Protein AF-A0A5D0I897-F1 (afdb_monomer_lite)

Foldseek 3Di:
DPLQLDPCSLVVLLVVVVVADPPGDDDDDDAACVPQVNVCCCPVVVDLDADCDGQRDPSGPDHDHLVVVCVSQVSSVHDDPDDDDDDDDPDCVVVVVCVVVVVRD

Sequence (105 aa):
DVLEHVSYPDTILKEIKIKLKQNGVVISSIPNVRYHSAMYNFLFKKDWKYAKSGVMDYTHLRFFTSKSIKRMYMNAGYSIVHHKGINKTKSIKPYFLNILFLFTA

Secondary structure (DSSP, 8-state):
--TTSSS-HHHHHHHHHHHS-TT--------BTTSHHHHHHHHTS-----BSSSTTBTT----B-HHHHHHHHHHTT---S-----S--S-SHHHHHHHHTTT--

Structure (mmCIF, N/CA/C/O backbone):
data_AF-A0A5D0I897-F1
#
_entry.id   AF-A0A5D0I897-F1
#
loop_
_atom_site.group_PDB
_atom_site.id
_atom_site.type_symbol
_atom_site.label_atom_id
_atom_site.label_alt_id
_atom_site.label_comp_id
_atom_site.label_asym_id
_atom_site.label_entity_id
_atom_site.label_seq_id
_atom_site.pdbx_PDB_ins_code
_atom_site.Cartn_x
_atom_site.Cartn_y
_atom_site.Cartn_z
_a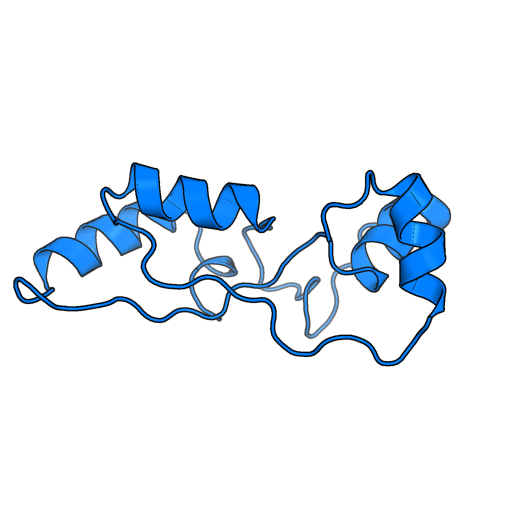tom_site.occupancy
_atom_site.B_iso_or_equiv
_atom_site.auth_seq_id
_atom_site.auth_comp_id
_atom_site.auth_asym_id
_atom_site.auth_atom_id
_atom_site.pdbx_PDB_model_num
ATOM 1 N N . ASP A 1 1 ? 1.369 -7.517 3.946 1.00 88.75 1 ASP A N 1
ATOM 2 C CA . ASP A 1 1 ? 1.211 -8.764 3.188 1.00 88.75 1 ASP A CA 1
ATOM 3 C C . ASP A 1 1 ? -0.122 -9.439 3.422 1.00 88.75 1 ASP A C 1
ATOM 5 O O . ASP A 1 1 ? -0.167 -10.588 3.827 1.00 88.75 1 ASP A O 1
ATOM 9 N N . VAL A 1 2 ? -1.213 -8.711 3.179 1.00 96.38 2 VAL A N 1
ATOM 10 C CA . VAL A 1 2 ? -2.554 -9.291 2.989 1.00 96.38 2 VAL A CA 1
ATOM 11 C C . VAL A 1 2 ? -3.367 -8.375 2.069 1.00 96.38 2 VAL A C 1
ATOM 13 O O . VAL A 1 2 ? -3.961 -8.831 1.098 1.00 96.38 2 VAL A O 1
ATOM 16 N N . LEU A 1 3 ? -3.411 -7.070 2.368 1.00 97.69 3 LEU A N 1
ATOM 17 C CA . LEU A 1 3 ? -4.354 -6.128 1.743 1.00 97.69 3 LEU A CA 1
ATOM 18 C C . LEU A 1 3 ? -4.098 -5.893 0.245 1.00 97.69 3 LEU A C 1
ATOM 20 O O . LEU A 1 3 ? -5.003 -5.491 -0.480 1.00 97.69 3 LEU A O 1
ATOM 24 N N . GLU A 1 4 ? -2.887 -6.150 -0.234 1.00 97.62 4 GLU A N 1
ATOM 25 C CA . GLU A 1 4 ? -2.542 -6.130 -1.659 1.00 97.62 4 GLU A CA 1
ATOM 26 C C . GLU A 1 4 ? -2.932 -7.404 -2.419 1.00 97.62 4 GLU A C 1
ATOM 28 O O . GLU A 1 4 ? -3.053 -7.352 -3.641 1.00 97.62 4 GLU A O 1
ATOM 33 N N . HIS A 1 5 ? -3.213 -8.511 -1.726 1.00 97.69 5 HIS A N 1
ATOM 34 C CA . HIS A 1 5 ? -3.600 -9.799 -2.321 1.00 97.69 5 HIS A CA 1
ATOM 35 C C . HIS A 1 5 ? -5.118 -10.000 -2.430 1.00 97.69 5 HIS A C 1
ATOM 37 O O . HIS A 1 5 ? -5.580 -11.053 -2.860 1.00 97.69 5 HIS A O 1
ATOM 43 N N . VAL A 1 6 ? -5.915 -9.009 -2.028 1.00 96.94 6 VAL A N 1
ATOM 44 C CA . VAL A 1 6 ? -7.378 -9.112 -1.966 1.00 96.94 6 VAL A CA 1
ATOM 45 C C . VAL A 1 6 ? -8.041 -8.092 -2.881 1.00 96.94 6 VAL A C 1
ATOM 47 O O . VAL A 1 6 ? -7.595 -6.951 -3.018 1.00 96.94 6 VAL A O 1
ATOM 50 N N . SER A 1 7 ? -9.156 -8.488 -3.491 1.00 96.12 7 SER A N 1
ATOM 51 C CA . SER A 1 7 ? -9.894 -7.628 -4.417 1.00 96.12 7 SER A CA 1
ATOM 52 C C . SER A 1 7 ? -10.505 -6.409 -3.723 1.00 96.12 7 SER A C 1
ATOM 54 O O . SER A 1 7 ? -10.462 -5.317 -4.285 1.00 96.12 7 SER A O 1
ATOM 56 N N . TYR A 1 8 ? -11.029 -6.560 -2.502 1.00 95.94 8 TYR A N 1
ATOM 57 C CA . TYR A 1 8 ? -11.769 -5.510 -1.782 1.00 95.94 8 TYR A CA 1
ATOM 58 C C . TYR A 1 8 ? -11.205 -5.288 -0.366 1.00 95.94 8 TYR A C 1
ATOM 60 O O . TYR A 1 8 ? -11.802 -5.716 0.625 1.00 95.94 8 TYR A O 1
ATOM 68 N N . PRO A 1 9 ? -10.022 -4.656 -0.242 1.00 96.94 9 PRO A N 1
ATOM 69 C CA . PRO A 1 9 ? -9.347 -4.484 1.046 1.00 96.94 9 PRO A CA 1
ATOM 70 C C . PRO A 1 9 ? -10.121 -3.583 2.019 1.00 96.94 9 PRO A C 1
ATOM 72 O O . PRO A 1 9 ? -10.039 -3.764 3.231 1.00 96.94 9 PRO A O 1
ATOM 75 N N . ASP A 1 10 ? -10.904 -2.631 1.514 1.00 94.06 10 ASP A N 1
ATOM 76 C CA . ASP A 1 10 ? -11.737 -1.742 2.321 1.00 94.06 10 ASP A CA 1
ATOM 77 C C . ASP A 1 10 ? -12.884 -2.482 3.026 1.00 94.06 10 ASP A C 1
ATOM 79 O O . ASP A 1 10 ? -13.187 -2.167 4.179 1.00 94.06 10 ASP A O 1
ATOM 83 N N . THR A 1 11 ? -13.475 -3.496 2.386 1.00 95.69 11 THR A N 1
ATOM 84 C CA . THR A 1 11 ? -14.489 -4.368 3.002 1.00 95.69 11 THR A CA 1
ATOM 85 C C . THR A 1 11 ? -13.900 -5.137 4.178 1.00 95.69 11 THR A C 1
ATOM 87 O O . THR A 1 11 ? -14.446 -5.091 5.278 1.00 95.69 11 THR A O 1
ATOM 90 N N . ILE A 1 12 ? -12.728 -5.751 3.984 1.00 96.25 12 ILE A N 1
ATOM 91 C CA . ILE A 1 12 ? -12.026 -6.496 5.040 1.00 96.25 12 ILE A CA 1
ATOM 92 C C . ILE A 1 12 ? -11.701 -5.581 6.223 1.00 96.25 12 ILE A C 1
ATOM 94 O O . ILE A 1 12 ? -11.898 -5.958 7.375 1.00 96.25 12 ILE A O 1
ATOM 98 N N . LEU A 1 13 ? -11.249 -4.352 5.962 1.00 97.69 13 LEU A N 1
ATOM 99 C CA . LEU A 1 13 ? -10.998 -3.381 7.025 1.00 97.69 13 LEU A CA 1
ATOM 100 C C . LEU A 1 13 ? -12.276 -3.035 7.803 1.00 97.69 13 LEU A C 1
ATOM 102 O O . LEU A 1 13 ? -12.240 -2.983 9.029 1.00 97.69 13 LEU A O 1
ATOM 106 N N . LYS A 1 14 ? -13.421 -2.848 7.140 1.00 96.88 14 LYS A N 1
ATOM 107 C CA . LYS A 1 14 ? -14.698 -2.604 7.837 1.00 96.88 14 LYS A CA 1
ATOM 108 C C . LYS A 1 14 ? -15.110 -3.793 8.711 1.00 96.88 14 LYS A C 1
ATOM 110 O O . LYS A 1 14 ? -15.547 -3.587 9.840 1.00 96.88 14 LYS A O 1
ATOM 115 N N . GLU A 1 15 ? -14.916 -5.021 8.237 1.00 96.75 15 GLU A N 1
ATOM 116 C CA . GLU A 1 15 ? -15.192 -6.234 9.017 1.00 96.75 15 GLU A CA 1
ATOM 117 C C . GLU A 1 15 ? -14.259 -6.388 10.222 1.00 96.75 15 GLU A C 1
ATOM 119 O O . GLU A 1 15 ? -14.709 -6.735 11.316 1.00 96.75 15 GLU A O 1
ATOM 124 N N . ILE A 1 16 ? -12.963 -6.096 10.051 1.00 96.94 16 ILE A N 1
ATOM 125 C CA . ILE A 1 16 ? -11.995 -6.082 11.155 1.00 96.94 16 ILE A CA 1
ATOM 126 C C . ILE A 1 16 ? -12.433 -5.065 12.207 1.00 96.94 16 ILE A C 1
ATOM 128 O O . ILE A 1 16 ? -12.394 -5.369 13.397 1.00 96.94 16 ILE A O 1
ATOM 132 N N . LYS A 1 17 ? -12.890 -3.878 11.790 1.00 95.88 17 LYS A N 1
ATOM 133 C CA . LYS A 1 17 ? -13.311 -2.811 12.702 1.00 95.88 17 LYS A CA 1
ATOM 134 C C . LYS A 1 17 ? -14.401 -3.257 13.675 1.00 95.88 17 LYS A C 1
ATOM 136 O O . LYS A 1 17 ? -14.308 -2.939 14.853 1.00 95.88 17 LYS A O 1
ATOM 141 N N . ILE A 1 18 ? -15.384 -4.025 13.202 1.00 96.62 18 ILE A N 1
ATOM 142 C CA . ILE A 1 18 ? -16.494 -4.542 14.026 1.00 96.62 18 ILE A CA 1
ATOM 143 C C . ILE A 1 18 ? -15.989 -5.523 15.100 1.00 96.62 18 ILE A C 1
ATOM 145 O O . ILE A 1 18 ? -16.607 -5.671 16.150 1.00 96.62 18 ILE A O 1
ATOM 149 N N . LYS A 1 19 ? -14.846 -6.175 14.862 1.00 96.94 19 LYS A N 1
ATOM 150 C CA . LYS A 1 19 ? -14.229 -7.147 15.777 1.00 96.94 19 LYS A CA 1
ATOM 151 C C . LYS A 1 19 ? -13.207 -6.519 16.732 1.00 96.94 19 LYS A C 1
ATOM 153 O O . LYS A 1 19 ? -12.713 -7.203 17.628 1.00 96.94 19 LYS A O 1
ATOM 158 N N . LEU A 1 20 ? -12.847 -5.248 16.543 1.00 96.88 20 LEU A N 1
ATOM 159 C CA . LEU A 1 20 ? -11.878 -4.559 17.395 1.00 96.88 20 LEU A CA 1
ATOM 160 C C . LEU A 1 20 ? -12.519 -4.091 18.704 1.00 96.88 20 LEU A C 1
ATOM 162 O O . LEU A 1 20 ? -13.644 -3.603 18.737 1.00 96.88 20 LEU A O 1
ATOM 166 N N . LYS A 1 21 ? -11.749 -4.172 19.794 1.00 97.19 21 LYS A N 1
ATOM 167 C CA . LYS A 1 21 ? -12.070 -3.460 21.040 1.00 97.19 21 LYS A CA 1
ATOM 168 C C . LYS A 1 21 ? -11.988 -1.944 20.811 1.00 97.19 21 LYS A C 1
ATOM 170 O O . LYS A 1 21 ? -11.295 -1.503 19.899 1.00 97.19 21 LYS A O 1
ATOM 175 N N . GLN A 1 22 ? -12.590 -1.154 21.703 1.00 90.50 22 GLN A N 1
ATOM 176 C CA . GLN A 1 22 ? -12.650 0.317 21.616 1.00 90.50 22 GLN A CA 1
ATOM 177 C C . GLN A 1 22 ? -11.296 1.003 21.330 1.00 90.50 22 GLN A C 1
ATOM 179 O O . GLN A 1 22 ? -11.252 1.979 20.592 1.00 90.50 22 GLN A O 1
ATOM 184 N N . ASN A 1 23 ? -10.194 0.468 21.865 1.00 93.75 23 ASN A N 1
ATOM 185 C CA . ASN A 1 23 ? -8.831 0.990 21.671 1.00 93.75 23 ASN A CA 1
ATOM 186 C C . ASN A 1 23 ? -7.935 0.027 20.869 1.00 93.75 23 ASN A C 1
ATOM 188 O O . ASN A 1 23 ? -6.708 0.079 20.956 1.00 93.75 23 ASN A O 1
ATOM 192 N N . GLY A 1 24 ? -8.542 -0.912 20.144 1.00 97.00 24 GLY A N 1
ATOM 193 C CA . GLY A 1 24 ? -7.830 -1.853 19.293 1.00 97.00 24 GLY A CA 1
ATOM 194 C C . GLY A 1 24 ? -7.208 -1.147 18.090 1.00 97.00 24 GLY A C 1
ATOM 195 O O . GLY A 1 24 ? -7.798 -0.235 17.514 1.00 97.00 24 GLY A O 1
ATOM 196 N N . VAL A 1 25 ? -6.020 -1.594 17.690 1.00 97.50 25 VAL A N 1
ATOM 197 C CA . VAL A 1 25 ? -5.298 -1.048 16.537 1.00 97.50 25 VAL A CA 1
ATOM 198 C C . VAL A 1 25 ? -5.105 -2.116 15.472 1.00 97.50 25 VAL A C 1
ATOM 200 O O . VAL A 1 25 ? -4.897 -3.289 15.778 1.00 97.50 25 VAL A O 1
ATOM 203 N N . VAL A 1 26 ? -5.145 -1.696 14.210 1.00 97.62 26 VAL A N 1
ATOM 204 C CA . VAL A 1 26 ? -4.730 -2.531 13.080 1.00 97.62 26 VAL A CA 1
ATOM 205 C C . VAL A 1 26 ? -3.287 -2.191 12.751 1.00 97.62 26 VAL A C 1
ATOM 207 O O . VAL A 1 26 ? -2.954 -1.028 12.532 1.00 97.62 26 VAL A O 1
ATOM 210 N N . ILE A 1 27 ? -2.441 -3.214 12.692 1.00 97.00 27 ILE A N 1
ATOM 211 C CA . ILE A 1 27 ? -1.055 -3.097 12.246 1.00 97.00 27 ILE A CA 1
ATOM 212 C C . ILE A 1 27 ? -0.950 -3.808 10.900 1.00 97.00 27 ILE A C 1
ATOM 214 O O . ILE A 1 27 ? -1.359 -4.958 10.768 1.00 97.00 27 ILE A O 1
ATOM 218 N N . SER A 1 28 ? -0.412 -3.121 9.896 1.00 96.38 28 SER A N 1
ATOM 219 C CA . SER A 1 28 ? -0.267 -3.659 8.542 1.00 96.38 28 SER A CA 1
ATOM 220 C C . SER A 1 28 ? 1.056 -3.239 7.914 1.00 96.38 28 SER A C 1
ATOM 222 O O . SER A 1 28 ? 1.440 -2.071 8.005 1.00 96.38 28 SER A O 1
ATOM 224 N N . SER A 1 29 ? 1.691 -4.154 7.189 1.00 95.75 29 SER A N 1
ATOM 225 C CA . SER A 1 29 ? 2.703 -3.846 6.177 1.00 95.75 29 SER A CA 1
ATOM 226 C C . SER A 1 29 ? 2.044 -3.865 4.797 1.00 95.75 29 SER A C 1
ATOM 228 O O . SER A 1 29 ? 1.310 -4.800 4.485 1.00 95.75 29 SER A O 1
ATOM 230 N N . ILE A 1 30 ? 2.261 -2.825 3.987 1.00 96.69 30 ILE A N 1
ATOM 231 C CA . ILE A 1 30 ? 1.672 -2.710 2.644 1.00 96.69 30 ILE A CA 1
ATOM 232 C C . ILE A 1 30 ? 2.755 -2.209 1.678 1.00 96.69 30 ILE A C 1
ATOM 234 O O . ILE A 1 30 ? 3.381 -1.178 1.968 1.00 96.69 30 ILE A O 1
ATOM 238 N N . PRO A 1 31 ? 2.991 -2.886 0.539 1.00 95.88 31 PRO A N 1
ATOM 239 C CA . PRO A 1 31 ? 3.949 -2.443 -0.465 1.00 95.88 31 PRO A CA 1
ATOM 240 C C . PRO A 1 31 ? 3.601 -1.067 -1.048 1.00 95.88 31 PRO A C 1
ATOM 242 O O . PRO A 1 31 ? 2.449 -0.767 -1.363 1.00 95.88 31 PRO A O 1
ATOM 245 N N . ASN A 1 32 ? 4.622 -0.229 -1.239 1.00 94.94 32 ASN A N 1
ATOM 246 C CA . ASN A 1 32 ? 4.486 1.060 -1.913 1.00 94.94 32 ASN A CA 1
ATOM 247 C C . ASN A 1 32 ? 4.956 0.936 -3.368 1.00 94.94 32 ASN A C 1
ATOM 249 O O . ASN A 1 32 ? 6.152 0.805 -3.624 1.00 94.94 32 ASN A O 1
ATOM 253 N N . VAL A 1 33 ? 4.035 1.049 -4.324 1.00 94.75 33 VAL A N 1
ATOM 254 C CA . VAL A 1 33 ? 4.324 0.992 -5.764 1.00 94.75 33 VAL A CA 1
ATOM 255 C C . VAL A 1 33 ? 5.256 2.111 -6.224 1.00 94.75 33 VAL A C 1
ATOM 257 O O . VAL A 1 33 ? 5.969 1.955 -7.207 1.00 94.75 33 VAL A O 1
ATOM 260 N N . ARG A 1 34 ? 5.334 3.218 -5.470 1.00 91.38 34 ARG A N 1
ATOM 261 C CA . ARG A 1 34 ? 6.290 4.305 -5.730 1.00 91.38 34 ARG A CA 1
ATOM 262 C C . ARG A 1 34 ? 7.721 3.978 -5.308 1.00 91.38 34 ARG A C 1
ATOM 264 O O . ARG A 1 34 ? 8.599 4.829 -5.424 1.00 91.38 34 ARG A O 1
ATOM 271 N N . TYR A 1 35 ? 7.978 2.769 -4.812 1.00 90.56 35 TYR A N 1
ATOM 272 C CA . TYR A 1 35 ? 9.335 2.337 -4.535 1.00 90.56 35 TYR A CA 1
ATOM 273 C C . TYR A 1 35 ? 10.183 2.395 -5.811 1.00 90.56 35 TYR A C 1
ATOM 275 O O . TYR A 1 35 ? 9.767 1.965 -6.886 1.00 90.56 35 TYR A O 1
ATOM 283 N N . HIS A 1 36 ? 11.391 2.939 -5.677 1.00 86.62 36 HIS A N 1
ATOM 284 C CA . HIS A 1 36 ? 12.226 3.365 -6.801 1.00 86.62 36 HIS A CA 1
ATOM 285 C C . HIS A 1 36 ? 12.451 2.316 -7.899 1.00 86.62 36 HIS A C 1
ATOM 287 O O . HIS A 1 36 ? 12.499 2.680 -9.070 1.00 86.62 36 HIS A O 1
ATOM 293 N N . SER A 1 37 ? 12.568 1.029 -7.558 1.00 88.31 37 SER A N 1
ATOM 294 C CA . SER A 1 37 ? 12.779 -0.034 -8.543 1.00 88.31 37 SER A CA 1
ATOM 295 C C . SER A 1 37 ? 11.554 -0.244 -9.434 1.00 88.31 37 SER A C 1
ATOM 297 O O . SER A 1 37 ? 11.707 -0.369 -10.648 1.00 88.31 37 SER A O 1
ATOM 299 N N . ALA A 1 38 ? 10.348 -0.217 -8.859 1.00 91.75 38 ALA A N 1
ATOM 300 C CA . ALA A 1 38 ? 9.100 -0.307 -9.610 1.00 91.75 38 ALA A CA 1
ATOM 301 C C . ALA A 1 38 ? 8.934 0.915 -10.523 1.00 91.75 38 ALA A C 1
ATOM 303 O O . ALA A 1 38 ? 8.668 0.773 -11.714 1.00 91.75 38 ALA A O 1
ATOM 304 N N . MET A 1 39 ? 9.193 2.115 -9.998 1.00 90.31 39 MET A N 1
ATOM 305 C CA . MET A 1 39 ? 9.069 3.343 -10.785 1.00 90.31 39 MET A CA 1
ATOM 306 C C . MET A 1 39 ? 10.127 3.476 -11.882 1.00 90.31 39 MET A C 1
ATOM 308 O O . MET A 1 39 ? 9.831 4.001 -12.952 1.00 90.31 39 MET A O 1
ATOM 312 N N . TYR A 1 40 ? 11.340 2.970 -11.654 1.00 88.81 40 TYR A N 1
ATOM 313 C CA . TYR A 1 40 ? 12.375 2.924 -12.681 1.00 88.81 40 TYR A CA 1
ATOM 314 C C . TYR A 1 40 ? 11.977 2.008 -13.846 1.00 88.81 40 TYR A C 1
ATOM 316 O O . TYR A 1 40 ? 12.072 2.413 -15.004 1.00 88.81 40 TYR A O 1
ATOM 324 N N . ASN A 1 41 ? 11.493 0.796 -13.546 1.00 92.00 41 ASN A N 1
ATOM 325 C CA . ASN A 1 41 ? 11.014 -0.126 -14.578 1.00 92.00 41 ASN A CA 1
ATOM 326 C C . ASN A 1 41 ? 9.829 0.477 -15.353 1.00 92.00 41 ASN A C 1
ATOM 328 O O . ASN A 1 41 ? 9.835 0.460 -16.581 1.00 92.00 41 ASN A O 1
ATOM 332 N N . PHE A 1 42 ? 8.878 1.101 -14.655 1.00 92.38 42 PHE A N 1
ATOM 333 C CA . PHE A 1 42 ? 7.723 1.717 -15.301 1.00 92.38 42 PHE A CA 1
ATOM 334 C C . PHE A 1 42 ? 8.097 2.898 -16.210 1.00 92.38 42 PHE A C 1
ATOM 336 O O . PHE A 1 42 ? 7.717 2.906 -17.375 1.00 92.38 42 PHE A O 1
ATOM 343 N N . LEU A 1 43 ? 8.858 3.886 -15.723 1.00 89.19 43 LEU A N 1
ATOM 344 C CA . LEU A 1 43 ? 9.132 5.099 -16.507 1.00 89.19 43 LEU A CA 1
ATOM 345 C C . LEU A 1 43 ? 10.220 4.916 -17.567 1.00 89.19 43 LEU A C 1
ATOM 347 O O . LEU A 1 43 ? 10.066 5.387 -18.691 1.00 89.19 43 LEU A O 1
ATOM 351 N N . PHE A 1 44 ? 11.335 4.273 -17.213 1.00 89.81 44 PHE A N 1
ATOM 352 C CA . PHE A 1 44 ? 12.511 4.226 -18.088 1.00 89.81 44 PHE A CA 1
ATOM 353 C C . PHE A 1 44 ? 12.529 2.981 -18.962 1.00 89.81 44 PHE A C 1
ATOM 355 O O . PHE A 1 44 ? 12.901 3.069 -20.129 1.00 89.81 44 PHE A O 1
ATOM 362 N N . LYS A 1 45 ? 12.109 1.830 -18.421 1.00 94.00 45 LYS A N 1
ATOM 363 C CA . LYS A 1 45 ? 11.994 0.601 -19.220 1.00 94.00 45 LYS A CA 1
ATOM 364 C C . LYS A 1 45 ? 10.642 0.449 -19.903 1.00 94.00 45 LYS A C 1
ATOM 366 O O . LYS A 1 45 ? 10.528 -0.411 -20.767 1.00 94.00 45 LYS A O 1
ATOM 371 N N . LYS A 1 46 ? 9.651 1.278 -19.546 1.00 95.81 46 LYS A N 1
ATOM 372 C CA . LYS A 1 46 ? 8.282 1.209 -20.085 1.00 95.81 46 LYS A CA 1
ATOM 373 C C . LYS A 1 46 ? 7.667 -0.183 -19.902 1.00 95.81 46 LYS A C 1
ATOM 375 O O . LYS A 1 46 ? 6.949 -0.664 -20.770 1.00 95.81 46 LYS A O 1
ATOM 380 N N . ASP A 1 47 ? 7.984 -0.829 -18.781 1.00 96.06 47 ASP A N 1
ATOM 381 C CA . ASP A 1 47 ? 7.628 -2.221 -18.513 1.00 96.06 47 ASP A CA 1
ATOM 382 C C . ASP A 1 47 ? 6.923 -2.357 -17.153 1.00 96.06 47 ASP A C 1
ATOM 384 O O . ASP A 1 47 ? 7.287 -1.696 -16.174 1.00 96.06 47 ASP A O 1
ATOM 388 N N . TRP A 1 48 ? 5.920 -3.235 -17.093 1.00 95.75 48 TRP A N 1
ATOM 389 C CA . TRP A 1 48 ? 5.139 -3.565 -15.894 1.00 95.75 48 TRP A CA 1
ATOM 390 C C . TRP A 1 48 ? 5.176 -5.070 -15.617 1.00 95.75 48 TRP A C 1
ATOM 392 O O . TRP A 1 48 ? 4.162 -5.751 -15.468 1.00 95.75 48 TRP A O 1
ATOM 402 N N . LYS A 1 49 ? 6.389 -5.614 -15.589 1.00 96.56 49 LYS A N 1
ATOM 403 C CA . LYS A 1 49 ? 6.616 -7.037 -15.381 1.00 96.56 49 LYS A CA 1
ATOM 404 C C . LYS A 1 49 ? 6.448 -7.430 -13.914 1.00 96.56 49 LYS A C 1
ATOM 406 O O . LYS A 1 49 ? 7.162 -6.934 -13.039 1.00 96.56 49 LYS A O 1
ATOM 411 N N . TYR A 1 50 ? 5.547 -8.375 -13.671 1.00 97.25 50 TYR A N 1
ATOM 412 C CA . TYR A 1 50 ? 5.407 -9.032 -12.377 1.00 97.25 50 TYR A CA 1
ATOM 413 C C . TYR A 1 50 ? 6.626 -9.911 -12.047 1.00 97.25 50 TYR A C 1
ATOM 415 O O . TYR A 1 50 ? 7.318 -10.429 -12.928 1.00 97.25 50 TYR A O 1
ATOM 423 N N . ALA A 1 51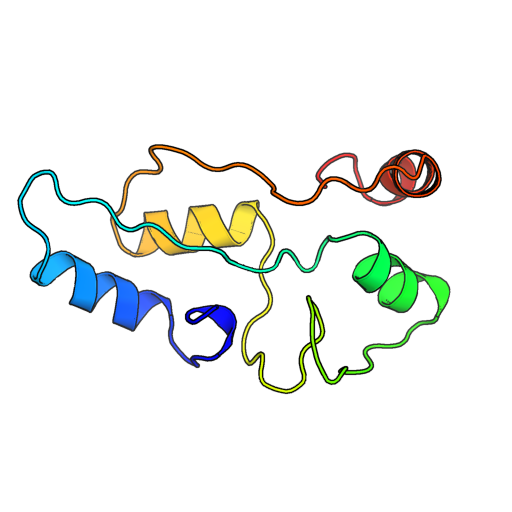 ? 6.887 -10.083 -10.757 1.00 96.19 51 ALA A N 1
ATOM 424 C CA . ALA A 1 51 ? 8.007 -10.822 -10.194 1.00 96.19 51 ALA A CA 1
ATOM 425 C C . ALA A 1 51 ? 7.513 -11.865 -9.185 1.00 96.19 51 ALA A C 1
ATOM 427 O O . ALA A 1 51 ? 6.372 -11.823 -8.744 1.00 96.19 51 ALA A O 1
ATOM 428 N N . LYS A 1 52 ? 8.387 -12.798 -8.795 1.00 96.94 52 LYS A N 1
ATOM 429 C CA . LYS A 1 52 ? 8.065 -13.827 -7.789 1.00 96.94 52 LYS A CA 1
ATOM 430 C C . LYS A 1 52 ? 7.928 -13.289 -6.359 1.00 96.94 52 LYS A C 1
ATOM 432 O O . LYS A 1 52 ? 7.528 -14.050 -5.490 1.00 96.94 52 LYS A O 1
ATOM 437 N N . SER A 1 53 ? 8.359 -12.052 -6.112 1.00 94.06 53 SER A N 1
ATOM 438 C CA . SER A 1 53 ? 8.316 -11.404 -4.802 1.00 94.06 53 SER A CA 1
ATOM 439 C C . SER A 1 53 ? 8.504 -9.887 -4.907 1.00 94.06 53 SER A C 1
ATOM 441 O O . SER A 1 53 ? 8.920 -9.353 -5.945 1.00 94.06 53 SER A O 1
ATOM 443 N N . GLY A 1 54 ? 8.249 -9.187 -3.798 1.00 93.06 54 GLY A N 1
ATOM 444 C CA . GLY A 1 54 ? 8.470 -7.748 -3.654 1.00 93.06 54 GLY A CA 1
ATOM 445 C C . GLY A 1 54 ? 7.283 -6.911 -4.129 1.00 93.06 54 GLY A C 1
ATOM 446 O O . GLY A 1 54 ? 6.172 -7.394 -4.251 1.00 93.06 54 GLY A O 1
ATOM 447 N N . VAL A 1 55 ? 7.501 -5.623 -4.410 1.00 94.75 55 VAL A N 1
ATOM 448 C CA . VAL A 1 55 ? 6.412 -4.687 -4.775 1.00 94.75 55 VAL A CA 1
ATOM 449 C C . VAL A 1 55 ? 5.611 -5.155 -5.998 1.00 94.75 55 VAL A C 1
ATOM 451 O O . VAL A 1 55 ? 4.409 -4.916 -6.070 1.00 94.75 55 VAL A O 1
ATOM 454 N N . MET A 1 56 ? 6.278 -5.837 -6.930 1.00 96.69 56 MET A N 1
ATOM 455 C CA . MET A 1 56 ? 5.707 -6.350 -8.177 1.00 96.69 56 MET A CA 1
ATOM 456 C C . MET A 1 56 ? 5.346 -7.840 -8.093 1.00 96.69 56 MET A C 1
ATOM 458 O O . MET A 1 56 ? 5.328 -8.499 -9.126 1.00 96.69 56 MET A O 1
ATOM 462 N N . ASP A 1 57 ? 5.123 -8.394 -6.900 1.00 97.50 57 ASP A N 1
ATOM 463 C CA . ASP A 1 57 ? 4.703 -9.790 -6.739 1.00 97.50 57 ASP A CA 1
ATOM 464 C C . ASP A 1 57 ? 3.480 -10.108 -7.623 1.00 97.50 57 ASP A C 1
ATOM 466 O O . ASP A 1 57 ? 2.509 -9.350 -7.647 1.00 97.50 57 ASP A O 1
ATOM 470 N N . TYR A 1 58 ? 3.530 -11.211 -8.377 1.00 97.50 58 TYR A N 1
ATOM 471 C CA . TYR A 1 58 ? 2.450 -11.626 -9.283 1.00 97.50 58 TYR A CA 1
ATOM 472 C C . TYR A 1 58 ? 1.135 -11.944 -8.565 1.00 97.50 58 TYR A C 1
ATOM 474 O O . TYR A 1 58 ? 0.084 -11.971 -9.200 1.00 97.50 58 TYR A O 1
ATOM 482 N N . THR A 1 59 ? 1.175 -12.171 -7.254 1.00 97.31 59 THR A N 1
ATOM 483 C CA . THR A 1 59 ? -0.013 -12.390 -6.424 1.00 97.31 59 THR A CA 1
ATOM 484 C C . THR A 1 59 ? -0.662 -11.085 -5.944 1.00 97.31 59 THR A C 1
ATOM 486 O O . THR A 1 59 ? -1.729 -11.131 -5.331 1.00 97.31 59 THR A O 1
ATOM 489 N N . HIS A 1 60 ? -0.062 -9.915 -6.207 1.00 97.94 60 HIS A N 1
ATOM 490 C CA . HIS A 1 60 ? -0.664 -8.624 -5.873 1.00 97.94 60 HIS A CA 1
ATOM 491 C C . HIS A 1 60 ? -1.795 -8.271 -6.844 1.00 97.94 60 HIS A C 1
ATOM 493 O O . HIS A 1 60 ? -1.583 -8.038 -8.036 1.00 97.94 60 HIS A O 1
ATOM 499 N N . LEU A 1 61 ? -3.002 -8.140 -6.298 1.00 97.19 61 LEU A N 1
ATOM 500 C CA . LEU A 1 61 ? -4.195 -7.664 -6.999 1.00 97.19 61 LEU A CA 1
ATOM 501 C C . LEU A 1 61 ? -4.359 -6.141 -6.897 1.00 97.19 61 LEU A C 1
ATOM 503 O O . LEU A 1 61 ? -5.072 -5.531 -7.697 1.00 97.19 61 LEU A O 1
ATOM 507 N N . ARG A 1 62 ? -3.722 -5.507 -5.905 1.00 96.94 62 ARG A N 1
ATOM 508 C CA . ARG A 1 62 ? -3.808 -4.064 -5.648 1.00 96.94 62 ARG A CA 1
ATOM 509 C C . ARG A 1 62 ? -2.422 -3.454 -5.462 1.00 96.94 62 ARG A C 1
ATOM 511 O O . ARG A 1 62 ? -1.571 -3.998 -4.770 1.00 96.94 62 ARG A O 1
ATOM 518 N N . PHE A 1 63 ? -2.231 -2.262 -6.022 1.00 96.75 63 PHE A N 1
ATOM 519 C CA . PHE A 1 63 ? -1.024 -1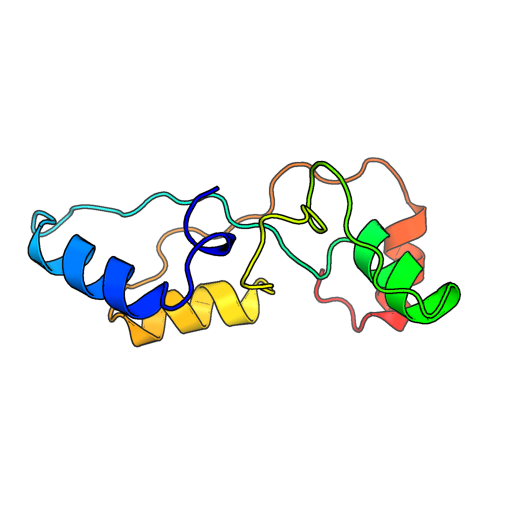.459 -5.843 1.00 96.75 63 PHE A CA 1
ATOM 520 C C . PHE A 1 63 ? -1.347 -0.191 -5.062 1.00 96.75 63 PHE A C 1
ATOM 522 O O . PHE A 1 63 ? -2.326 0.502 -5.354 1.00 96.75 63 PHE A O 1
ATOM 529 N N . PHE A 1 64 ? -0.500 0.146 -4.090 1.00 97.31 64 PHE A N 1
ATOM 530 C CA . PHE A 1 64 ? -0.728 1.297 -3.229 1.00 97.31 64 PHE A CA 1
ATOM 531 C C . PHE A 1 64 ? 0.420 2.300 -3.247 1.00 97.31 64 PHE A C 1
ATOM 533 O O . PHE A 1 64 ? 1.581 1.970 -3.440 1.00 97.31 64 PHE A O 1
ATOM 540 N N . THR A 1 65 ? 0.074 3.553 -2.981 1.00 95.62 65 THR A N 1
ATOM 541 C CA . THR A 1 65 ? 0.989 4.629 -2.602 1.00 95.62 65 THR A CA 1
ATOM 542 C C . THR A 1 65 ? 0.777 4.947 -1.125 1.00 95.62 65 THR A C 1
ATOM 544 O O . THR A 1 65 ? -0.290 4.658 -0.583 1.00 95.62 65 THR A O 1
ATOM 547 N N . SER A 1 66 ? 1.712 5.647 -0.478 1.00 94.94 66 SER A N 1
ATOM 548 C CA . SER A 1 66 ? 1.491 6.140 0.895 1.00 94.94 66 SER A CA 1
ATOM 549 C C . SER A 1 66 ? 0.163 6.909 1.038 1.00 94.94 66 SER A C 1
ATOM 551 O O . SER A 1 66 ? -0.590 6.695 1.990 1.00 94.94 66 SER A O 1
ATOM 553 N N . LYS A 1 67 ? -0.185 7.747 0.048 1.00 95.75 67 LYS A N 1
ATOM 554 C CA . LYS A 1 67 ? -1.451 8.499 0.039 1.00 95.75 67 LYS A CA 1
ATOM 555 C C . LYS A 1 67 ? -2.673 7.584 -0.077 1.00 95.75 67 LYS A C 1
ATOM 557 O O . LYS A 1 67 ? -3.657 7.807 0.624 1.00 95.75 67 LYS A O 1
ATOM 562 N N . SER A 1 68 ? -2.635 6.573 -0.947 1.00 97.00 68 SER A N 1
ATOM 563 C CA . SER A 1 68 ? -3.777 5.666 -1.115 1.00 97.00 68 SER A CA 1
ATOM 564 C C . SER A 1 68 ? -3.944 4.705 0.060 1.00 97.00 68 SER A C 1
ATOM 566 O O . SER A 1 68 ? -5.084 4.413 0.400 1.00 97.00 68 SER A O 1
ATOM 568 N N . ILE A 1 69 ? -2.859 4.305 0.738 1.00 97.31 69 ILE A N 1
ATOM 569 C CA . ILE A 1 69 ? -2.929 3.553 2.004 1.00 97.31 69 ILE A CA 1
ATOM 570 C C . ILE A 1 69 ? -3.700 4.363 3.044 1.00 97.31 69 ILE A C 1
ATOM 572 O O . ILE A 1 69 ? -4.703 3.894 3.573 1.00 97.31 69 ILE A O 1
ATOM 576 N N . LYS A 1 70 ? -3.272 5.607 3.306 1.00 97.38 70 LYS A N 1
ATOM 577 C CA . LYS A 1 70 ? -3.942 6.476 4.287 1.00 97.38 70 LYS A CA 1
ATOM 578 C C . LYS A 1 70 ? -5.416 6.670 3.938 1.00 97.38 70 LYS A C 1
ATOM 580 O O . LYS A 1 70 ? -6.271 6.521 4.802 1.00 97.38 70 LYS A O 1
ATOM 585 N N . ARG A 1 71 ? -5.718 6.950 2.665 1.00 97.88 71 ARG A N 1
ATOM 586 C CA . ARG A 1 71 ? -7.097 7.122 2.188 1.00 97.88 71 ARG A CA 1
ATOM 587 C C . ARG A 1 71 ? -7.946 5.864 2.370 1.00 97.88 71 ARG A C 1
ATOM 589 O O . ARG A 1 71 ? -9.081 5.989 2.802 1.00 97.88 71 ARG A O 1
ATOM 596 N N . MET A 1 72 ? -7.412 4.677 2.087 1.00 97.62 72 MET A N 1
ATOM 597 C CA . MET A 1 72 ? -8.124 3.410 2.287 1.00 97.62 72 MET A CA 1
ATOM 598 C C . MET A 1 72 ? -8.555 3.235 3.750 1.00 97.62 72 MET A C 1
ATOM 600 O O . MET A 1 72 ? -9.724 2.970 4.016 1.00 97.62 72 MET A O 1
ATOM 604 N N . TYR A 1 73 ? -7.639 3.459 4.694 1.00 97.88 73 TYR A N 1
ATOM 605 C CA . TYR A 1 73 ? -7.943 3.387 6.125 1.00 97.88 73 TYR A CA 1
ATOM 606 C C . TYR A 1 73 ? -8.951 4.452 6.570 1.00 97.88 73 TYR A C 1
ATOM 608 O O . TYR A 1 73 ? -9.917 4.118 7.254 1.00 97.88 73 TYR A O 1
ATOM 616 N N . MET A 1 74 ? -8.778 5.709 6.145 1.00 97.25 74 MET A N 1
ATOM 617 C CA . MET A 1 74 ? -9.726 6.786 6.465 1.00 97.25 74 MET A CA 1
ATOM 618 C C . MET A 1 74 ? -11.133 6.480 5.933 1.00 97.25 74 MET A C 1
ATOM 620 O O . MET A 1 74 ? -12.109 6.635 6.661 1.00 97.25 74 MET A O 1
ATOM 624 N N . ASN A 1 75 ? -11.243 5.957 4.709 1.00 96.75 75 ASN A N 1
ATOM 625 C CA . ASN A 1 75 ? -12.524 5.573 4.108 1.00 96.75 75 ASN A CA 1
ATOM 626 C C . ASN A 1 75 ? -13.174 4.361 4.802 1.00 96.75 75 ASN A C 1
ATOM 628 O O . ASN A 1 75 ? -14.395 4.229 4.792 1.00 96.75 75 ASN A O 1
ATOM 632 N N . ALA A 1 76 ? -12.381 3.484 5.426 1.00 96.69 76 ALA A N 1
ATOM 633 C CA . ALA A 1 76 ? -12.874 2.418 6.302 1.00 96.69 76 ALA A CA 1
ATOM 634 C C . ALA A 1 76 ? -13.183 2.914 7.738 1.00 96.69 76 ALA A C 1
ATOM 636 O O . ALA A 1 76 ? -13.570 2.138 8.614 1.00 96.69 76 ALA A O 1
ATOM 637 N N . GLY A 1 77 ? -13.046 4.220 7.991 1.00 96.25 77 GLY A N 1
ATOM 638 C CA . GLY A 1 77 ? -13.357 4.873 9.259 1.00 96.25 77 GLY A CA 1
ATOM 639 C C . GLY A 1 77 ? -12.277 4.717 10.331 1.00 96.25 77 GLY A C 1
ATOM 640 O O . GLY A 1 77 ? -12.589 4.823 11.517 1.00 96.25 77 GLY A O 1
ATOM 641 N N . TYR A 1 78 ? -11.036 4.427 9.949 1.00 97.75 78 TYR A N 1
ATOM 642 C CA . TYR A 1 78 ? -9.897 4.409 10.864 1.00 97.75 78 TYR A CA 1
ATOM 643 C C . TYR A 1 78 ? -9.231 5.783 10.947 1.00 97.75 78 TYR A C 1
ATOM 645 O O . TYR A 1 78 ? -9.180 6.527 9.966 1.00 97.75 78 TYR A O 1
ATOM 653 N N . SER A 1 79 ? -8.636 6.082 12.099 1.00 97.00 79 SER A N 1
ATOM 654 C CA . SER A 1 79 ? -7.652 7.152 12.244 1.00 97.00 79 SER A CA 1
ATOM 655 C C . SER A 1 79 ? -6.237 6.588 12.084 1.00 97.00 79 SER A C 1
ATOM 657 O O . SER A 1 79 ? -5.932 5.471 12.504 1.00 97.00 79 SER A O 1
ATOM 659 N N . ILE A 1 80 ? -5.351 7.354 11.446 1.00 97.75 80 ILE A N 1
ATOM 660 C CA . ILE A 1 80 ? -3.951 6.952 11.276 1.00 97.75 80 ILE A CA 1
ATOM 661 C C . ILE A 1 80 ? -3.160 7.376 12.511 1.00 97.75 80 ILE A C 1
ATOM 663 O O . ILE A 1 80 ? -2.880 8.558 12.683 1.00 97.75 80 ILE A O 1
ATOM 667 N N . VAL A 1 81 ? -2.759 6.406 13.333 1.00 97.50 81 VAL A N 1
ATOM 668 C CA . VAL A 1 81 ? -1.894 6.650 14.501 1.00 97.50 81 VAL A CA 1
ATOM 669 C C . VAL A 1 81 ? -0.423 6.754 14.088 1.00 97.50 81 VAL A C 1
ATOM 671 O O . VAL A 1 81 ? 0.296 7.647 14.525 1.00 97.50 81 VAL A O 1
ATOM 674 N N . HIS A 1 82 ? 0.037 5.857 13.211 1.00 97.19 82 HIS A N 1
ATOM 675 C CA . HIS A 1 82 ? 1.418 5.833 12.733 1.00 97.19 82 HIS A CA 1
ATOM 676 C C . HIS A 1 82 ? 1.493 5.341 11.283 1.00 97.19 82 HIS A C 1
ATOM 678 O O . HIS A 1 82 ? 0.829 4.377 10.909 1.00 97.19 82 HIS A O 1
ATOM 684 N N . HIS A 1 83 ? 2.317 5.989 10.455 1.00 96.44 83 HIS A N 1
ATOM 685 C CA . HIS A 1 83 ? 2.579 5.564 9.078 1.00 96.44 83 HIS A CA 1
ATOM 686 C C . HIS A 1 83 ? 4.016 5.910 8.690 1.00 96.44 83 HIS A C 1
ATOM 688 O O . HIS A 1 83 ? 4.356 7.085 8.537 1.00 96.44 83 HIS A O 1
ATOM 694 N N . LYS A 1 84 ? 4.853 4.888 8.506 1.00 94.62 84 LYS A N 1
ATOM 695 C CA . LYS A 1 84 ? 6.281 5.043 8.222 1.00 94.62 84 LYS A CA 1
ATOM 696 C C . LYS A 1 84 ? 6.734 4.003 7.204 1.00 94.62 84 LYS A C 1
ATOM 698 O O . LYS A 1 84 ? 6.331 2.847 7.271 1.00 94.62 84 LYS A O 1
ATOM 703 N N . GLY A 1 85 ? 7.591 4.422 6.276 1.00 90.81 85 GLY A N 1
ATOM 704 C CA . GLY A 1 85 ? 8.261 3.505 5.358 1.00 90.81 85 GLY A CA 1
ATOM 705 C C . GLY A 1 85 ? 9.288 2.632 6.081 1.00 90.81 85 GLY A C 1
ATOM 706 O O . GLY A 1 85 ? 10.034 3.114 6.939 1.00 90.81 85 GLY A O 1
ATOM 707 N N . ILE A 1 86 ? 9.344 1.360 5.699 1.00 86.94 86 ILE A N 1
ATOM 708 C CA . ILE A 1 86 ? 10.355 0.393 6.140 1.00 86.94 86 ILE A CA 1
ATOM 709 C C . ILE A 1 86 ? 11.372 0.153 5.016 1.00 86.94 86 ILE A C 1
ATOM 711 O O . ILE A 1 86 ? 11.095 0.462 3.858 1.00 86.94 86 ILE A O 1
ATOM 715 N N . ASN A 1 87 ? 12.548 -0.388 5.346 1.00 80.44 87 ASN A N 1
ATOM 716 C CA . ASN A 1 87 ? 13.570 -0.792 4.368 1.00 80.44 87 ASN A CA 1
ATOM 717 C C . ASN A 1 87 ? 14.020 0.337 3.421 1.00 80.44 87 ASN A C 1
ATOM 719 O O . ASN A 1 87 ? 13.983 0.210 2.194 1.00 80.44 87 ASN A O 1
ATOM 723 N N . LYS A 1 88 ? 14.470 1.460 3.998 1.00 77.06 88 LYS A N 1
ATOM 724 C CA . LYS A 1 88 ? 15.071 2.548 3.217 1.00 77.06 88 LYS A CA 1
ATOM 725 C C . LYS A 1 88 ? 16.275 2.021 2.434 1.00 77.06 88 LYS A C 1
ATOM 727 O O . LYS A 1 88 ? 17.159 1.372 2.989 1.00 77.06 88 LYS A O 1
ATOM 732 N N . THR A 1 89 ? 16.302 2.317 1.140 1.00 75.50 89 THR A N 1
ATOM 733 C CA . THR A 1 89 ? 17.456 2.02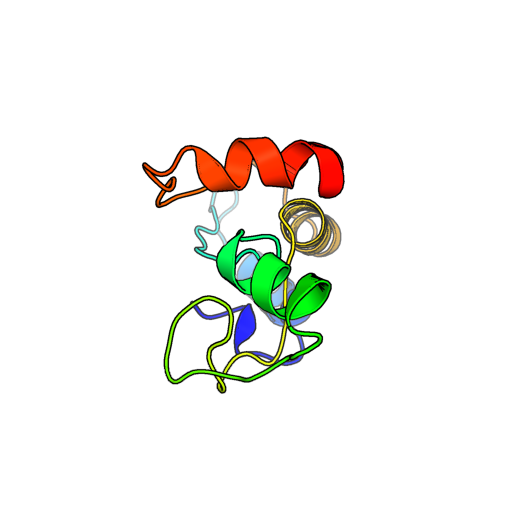1 0.289 1.00 75.50 89 THR A CA 1
ATOM 734 C C . THR A 1 89 ? 18.673 2.813 0.763 1.00 75.50 89 THR A C 1
ATOM 736 O O . THR A 1 89 ? 18.562 3.991 1.098 1.00 75.50 89 THR A O 1
ATOM 739 N N . LYS A 1 90 ? 19.840 2.163 0.793 1.00 72.25 90 LYS A N 1
ATOM 740 C CA . LYS A 1 90 ? 21.126 2.820 1.084 1.00 72.25 90 LYS A CA 1
ATOM 741 C C . LYS A 1 90 ? 21.683 3.567 -0.135 1.00 72.25 90 LYS A C 1
ATOM 743 O O . LYS A 1 90 ? 22.683 4.266 -0.026 1.00 72.25 90 LYS A O 1
ATOM 748 N N . SER A 1 91 ? 21.073 3.388 -1.309 1.00 70.94 91 SER A N 1
ATOM 749 C CA . SER A 1 91 ? 21.533 4.002 -2.551 1.00 70.94 91 SER A CA 1
ATOM 750 C C . SER A 1 91 ? 21.094 5.461 -2.655 1.00 70.94 91 SER A C 1
ATOM 752 O O . SER A 1 91 ? 19.948 5.792 -2.364 1.00 70.94 91 SER A O 1
ATOM 754 N N . ILE A 1 92 ? 21.985 6.317 -3.160 1.00 70.88 92 ILE A N 1
ATOM 755 C CA . ILE A 1 92 ? 21.708 7.740 -3.411 1.00 70.88 92 ILE A CA 1
ATOM 756 C C . ILE A 1 92 ? 20.965 7.936 -4.747 1.00 70.88 92 ILE A C 1
ATOM 758 O O . ILE A 1 92 ? 20.206 8.885 -4.907 1.00 70.88 92 ILE A O 1
ATOM 762 N N . LYS A 1 93 ? 21.104 7.007 -5.705 1.00 71.06 93 LYS A N 1
ATOM 763 C CA . LYS A 1 93 ? 20.439 7.050 -7.027 1.00 71.06 93 LYS A CA 1
ATOM 764 C C . LYS A 1 93 ? 18.932 7.388 -6.976 1.00 71.06 93 LYS A C 1
ATOM 766 O O . LYS A 1 93 ? 18.501 8.245 -7.746 1.00 71.06 93 LYS A O 1
ATOM 771 N N . PRO A 1 94 ? 18.119 6.790 -6.082 1.00 69.25 94 PRO A N 1
ATOM 772 C CA . PRO A 1 94 ? 16.707 7.147 -5.949 1.00 69.25 94 PRO A CA 1
ATOM 773 C C . PRO A 1 94 ? 16.444 8.593 -5.513 1.00 69.25 94 PRO A C 1
ATOM 775 O O . PRO A 1 94 ? 15.390 9.124 -5.841 1.00 69.25 9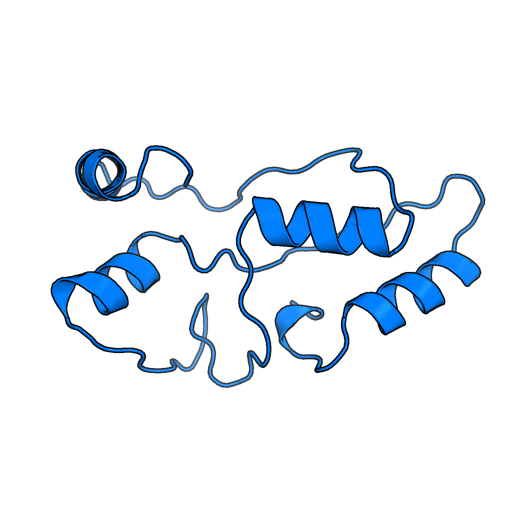4 PRO A O 1
ATOM 778 N N . TYR A 1 95 ? 17.381 9.257 -4.831 1.00 67.50 95 TYR A N 1
ATOM 779 C CA . TYR A 1 95 ? 17.236 10.669 -4.468 1.00 67.50 95 TYR A CA 1
ATOM 780 C C . TYR A 1 95 ? 17.342 11.593 -5.687 1.00 67.50 95 TYR A C 1
ATOM 782 O O . TYR A 1 95 ? 16.608 12.571 -5.768 1.00 67.50 95 TYR A O 1
ATOM 790 N N . PHE A 1 96 ? 18.174 11.256 -6.676 1.00 68.31 96 PHE A N 1
ATOM 791 C CA . PHE A 1 96 ? 18.200 11.985 -7.951 1.00 68.31 96 PHE A CA 1
ATOM 792 C C . PHE A 1 96 ? 16.932 11.732 -8.767 1.00 68.31 96 PHE A C 1
ATOM 794 O O . PHE A 1 96 ? 16.339 12.652 -9.323 1.00 68.31 96 PHE A O 1
ATOM 801 N N . LEU A 1 97 ? 16.460 10.486 -8.765 1.00 65.19 97 LEU A N 1
ATOM 802 C CA . LEU A 1 97 ? 15.180 10.125 -9.364 1.00 65.19 97 LEU A CA 1
ATOM 803 C C . LEU A 1 97 ? 13.984 10.810 -8.671 1.00 65.19 97 LEU A C 1
ATOM 805 O O . LEU A 1 97 ? 12.985 11.086 -9.328 1.00 65.19 97 LEU A O 1
ATOM 809 N N . ASN A 1 98 ? 14.073 11.135 -7.376 1.00 64.12 98 ASN A N 1
ATOM 810 C CA . ASN A 1 98 ? 13.009 11.824 -6.636 1.00 64.12 98 ASN A CA 1
ATOM 811 C C . ASN A 1 98 ? 12.665 13.210 -7.194 1.00 64.12 98 ASN A C 1
ATOM 813 O O . ASN A 1 98 ? 11.519 13.636 -7.040 1.00 64.12 98 ASN A O 1
ATOM 817 N N . ILE A 1 99 ? 13.610 13.874 -7.870 1.00 64.06 99 ILE A N 1
ATOM 818 C CA . ILE A 1 99 ? 13.357 15.132 -8.589 1.00 64.06 99 ILE A CA 1
ATOM 819 C C . ILE A 1 99 ? 12.336 14.886 -9.709 1.00 64.06 99 ILE A C 1
ATOM 821 O O . ILE A 1 99 ? 11.369 15.630 -9.846 1.00 64.06 99 ILE A O 1
ATOM 825 N N . LEU A 1 100 ? 12.490 13.782 -10.446 1.00 63.31 100 LEU A N 1
ATOM 826 C CA . LEU A 1 100 ? 11.553 13.365 -11.491 1.00 63.31 100 LEU A CA 1
ATOM 827 C C . LEU A 1 100 ? 10.236 12.814 -10.909 1.00 63.31 100 LEU A C 1
ATOM 829 O O . LEU A 1 100 ? 9.184 12.906 -11.536 1.00 63.31 100 LEU A O 1
ATOM 833 N N . PHE A 1 101 ? 10.276 12.265 -9.691 1.00 63.34 101 PHE A N 1
ATOM 834 C CA . PHE A 1 101 ? 9.121 11.682 -8.999 1.00 63.34 101 PHE A CA 1
ATOM 835 C C . PHE A 1 101 ? 8.363 12.648 -8.070 1.00 63.34 101 PHE A C 1
ATOM 837 O O . PHE A 1 101 ? 7.551 12.184 -7.265 1.00 63.34 101 PHE A O 1
ATOM 844 N N . LEU A 1 102 ? 8.557 13.968 -8.158 1.00 63.19 102 LEU A N 1
ATOM 845 C CA . LEU A 1 102 ? 7.822 14.959 -7.350 1.00 63.19 102 LEU A CA 1
ATOM 846 C C . LEU A 1 102 ? 8.001 14.784 -5.820 1.00 63.19 102 LEU A C 1
ATOM 848 O O . LEU A 1 102 ? 7.041 14.943 -5.067 1.00 63.19 102 LEU A O 1
ATOM 852 N N . PHE A 1 103 ? 9.193 14.403 -5.346 1.00 56.81 103 PHE A N 1
ATOM 853 C CA . PHE A 1 103 ? 9.595 14.421 -3.922 1.00 56.81 103 PHE A CA 1
ATOM 854 C C . PHE A 1 103 ? 8.677 13.706 -2.899 1.00 56.81 103 PHE A C 1
ATOM 856 O O . PHE A 1 103 ? 8.668 14.059 -1.724 1.00 56.81 103 PHE A O 1
ATOM 863 N 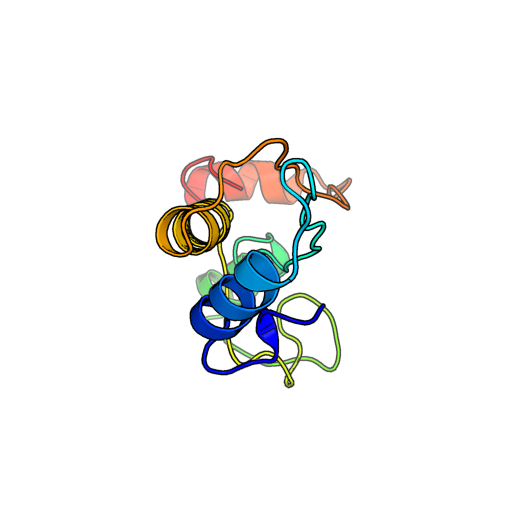N . THR A 1 104 ? 7.901 12.692 -3.294 1.00 54.03 104 THR A N 1
ATOM 864 C CA . THR A 1 104 ? 6.883 12.069 -2.407 1.00 54.03 104 THR A CA 1
ATOM 865 C C . THR A 1 104 ? 7.065 10.564 -2.165 1.00 54.03 104 THR A C 1
ATOM 867 O O . THR A 1 104 ? 6.092 9.873 -1.854 1.00 54.03 104 THR A O 1
ATOM 870 N N . ALA A 1 105 ? 8.280 10.033 -2.339 1.00 49.16 105 ALA A N 1
ATOM 871 C CA . ALA A 1 105 ? 8.593 8.622 -2.072 1.00 49.16 105 ALA A CA 1
ATOM 872 C C . ALA A 1 105 ? 8.979 8.365 -0.607 1.00 49.16 105 ALA A C 1
ATOM 874 O O . ALA A 1 105 ? 9.829 9.116 -0.078 1.00 49.16 105 ALA A O 1
#

InterPro domains:
  IPR029063 S-adenosyl-L-methionine-dependent methyltransferase superfamily [G3DSA:3.40.50.150] (1-102)
  IPR029063 S-adenosyl-L-methionine-dependent methyltransferase superfamily [SSF53335] (1-89)

Radius of gyration: 15.39 Å; chains: 1; bounding box: 38×29×42 Å

pLDDT: mean 90.16, std 11.78, range [49.16, 97.94]

Organism: NCBI:txid1912246